Protein AF-A0A366LX59-F1 (afdb_monomer_lite)

Organism: NCBI:txid2248750

Foldseek 3Di:
DDDDDDDDDDDDDDDDDDDDDDDDDDPPPDPDDPDDPPPDPPCPADWDKDWDDKAFDDPVQVVVLVVVCVVPPFDKDWDWDPQDPVGGIMTTIIGTDHD

Sequence (99 aa):
MINLMNAKRGLALAGTVLALAAGPALLASTPAAAAAPVAAPSSIAAGHWSYDGYYYGDAAGYDACHRDGRLSSHPYECRYYPKGWDGKPKYELWIWVNY

Radius of gyration: 25.62 Å; chains: 1; bounding box: 58×57×54 Å

pLDDT: mean 71.22, std 22.47, range [32.66, 97.56]

Structure (mmCIF, N/CA/C/O backbone):
data_AF-A0A366LX59-F1
#
_entry.id   AF-A0A366LX59-F1
#
loop_
_atom_site.group_PDB
_atom_site.id
_atom_site.type_symbol
_atom_site.label_atom_id
_atom_site.label_alt_id
_atom_site.label_comp_id
_atom_site.label_asym_id
_atom_site.label_entity_id
_atom_site.label_seq_id
_atom_site.pdbx_PDB_ins_code
_atom_site.Cartn_x
_atom_site.Cartn_y
_atom_site.Cartn_z
_atom_site.occupancy
_atom_site.B_iso_or_equiv
_atom_site.auth_seq_id
_atom_site.auth_comp_id
_atom_site.auth_asym_id
_atom_site.auth_atom_id
_atom_site.pdbx_PDB_model_num
ATOM 1 N N . MET A 1 1 ? 12.832 1.159 38.710 1.00 32.66 1 MET A N 1
ATOM 2 C CA . MET A 1 1 ? 13.960 0.715 37.867 1.00 32.66 1 MET A CA 1
ATOM 3 C C . MET A 1 1 ? 13.450 -0.336 36.890 1.00 32.66 1 MET A C 1
ATOM 5 O O . MET A 1 1 ? 12.876 -1.315 37.334 1.00 32.66 1 MET A O 1
ATOM 9 N N . ILE A 1 2 ? 13.587 -0.017 35.599 1.00 42.62 2 ILE A N 1
ATOM 10 C CA . ILE A 1 2 ? 13.699 -0.843 34.379 1.00 42.62 2 ILE A CA 1
ATOM 11 C C . ILE A 1 2 ? 12.845 -2.124 34.276 1.00 42.62 2 ILE A C 1
ATOM 13 O O . ILE A 1 2 ? 13.103 -3.147 34.898 1.00 42.62 2 ILE A O 1
ATOM 17 N N . ASN A 1 3 ? 11.875 -2.030 33.364 1.00 37.59 3 ASN A N 1
ATOM 18 C CA . ASN A 1 3 ? 11.011 -3.075 32.826 1.00 37.59 3 ASN A CA 1
ATOM 19 C C . ASN A 1 3 ? 11.815 -3.898 31.794 1.00 37.59 3 ASN A C 1
ATOM 21 O O . ASN A 1 3 ? 12.243 -3.336 30.783 1.00 37.59 3 ASN A O 1
ATOM 25 N N . LEU A 1 4 ? 12.074 -5.187 32.047 1.00 43.34 4 LEU A N 1
ATOM 26 C CA . LEU A 1 4 ? 12.845 -6.036 31.128 1.00 43.34 4 LEU A CA 1
ATOM 27 C C . LEU A 1 4 ? 11.917 -6.734 30.127 1.00 43.34 4 LEU A C 1
ATOM 29 O O . LEU A 1 4 ? 11.136 -7.624 30.457 1.00 43.34 4 LEU A O 1
ATOM 33 N N . MET A 1 5 ? 12.027 -6.279 28.884 1.00 40.28 5 MET A N 1
ATOM 34 C CA . MET A 1 5 ? 11.334 -6.769 27.705 1.00 40.28 5 MET A CA 1
ATOM 35 C C . MET A 1 5 ? 11.719 -8.216 27.350 1.00 40.28 5 MET A C 1
ATOM 37 O O . MET A 1 5 ? 12.889 -8.548 27.197 1.00 40.28 5 MET A O 1
ATOM 41 N N . ASN A 1 6 ? 10.685 -9.019 27.096 1.00 41.78 6 ASN A N 1
ATOM 42 C CA . ASN A 1 6 ? 10.554 -9.881 25.918 1.00 41.78 6 ASN A CA 1
ATOM 43 C C . ASN A 1 6 ? 11.672 -10.919 25.664 1.00 41.78 6 ASN A C 1
ATOM 45 O O . ASN A 1 6 ? 12.438 -10.827 24.703 1.00 41.78 6 ASN A O 1
ATOM 49 N N . ALA A 1 7 ? 11.695 -11.979 26.477 1.00 41.75 7 ALA A N 1
ATOM 50 C CA . ALA A 1 7 ? 12.404 -13.212 26.149 1.00 41.75 7 ALA A CA 1
ATOM 51 C C . ALA A 1 7 ? 11.683 -13.938 24.994 1.00 41.75 7 ALA A C 1
ATOM 53 O O . ALA A 1 7 ? 10.728 -14.691 25.203 1.00 41.75 7 ALA A O 1
ATOM 54 N N . LYS A 1 8 ? 12.135 -13.696 23.755 1.00 45.00 8 LYS A N 1
ATOM 55 C CA . LYS A 1 8 ? 11.763 -14.502 22.585 1.00 45.00 8 LYS A CA 1
ATOM 56 C C . LYS A 1 8 ? 12.154 -15.955 22.847 1.00 45.00 8 LYS A C 1
ATOM 58 O O . LYS A 1 8 ? 13.328 -16.293 22.977 1.00 45.00 8 LYS A O 1
ATOM 63 N N . ARG A 1 9 ? 11.122 -16.789 22.942 1.00 46.28 9 ARG A N 1
ATOM 64 C CA . ARG A 1 9 ? 11.182 -18.235 23.126 1.00 46.28 9 ARG A CA 1
ATOM 65 C C . ARG A 1 9 ? 11.996 -18.867 22.002 1.00 46.28 9 ARG A C 1
ATOM 67 O O . ARG A 1 9 ? 11.613 -18.791 20.837 1.00 46.28 9 ARG A O 1
ATOM 74 N N . GLY A 1 10 ? 13.103 -19.493 22.382 1.00 41.25 10 GLY A N 1
ATOM 75 C CA . GLY A 1 10 ? 13.771 -20.478 21.553 1.00 41.25 10 GLY A CA 1
ATOM 76 C C . GLY A 1 10 ? 12.867 -21.690 21.351 1.00 41.25 10 GLY A C 1
ATOM 77 O O . GLY A 1 10 ? 12.160 -22.112 22.266 1.00 41.25 10 GLY A O 1
ATOM 78 N N . LEU A 1 11 ? 12.925 -22.258 20.154 1.00 44.53 11 LEU A N 1
ATOM 79 C CA . LEU A 1 11 ? 12.571 -23.649 19.943 1.00 44.53 11 LEU A CA 1
ATOM 80 C C . LEU A 1 11 ? 13.650 -24.258 19.050 1.00 44.53 11 LEU A C 1
ATOM 82 O O . LEU A 1 11 ? 13.623 -24.158 17.827 1.00 44.53 11 LEU A O 1
ATOM 86 N N . ALA A 1 12 ? 14.655 -24.811 19.722 1.00 43.50 12 ALA A N 1
ATOM 87 C CA . ALA A 1 12 ? 15.611 -25.727 19.140 1.00 43.50 12 ALA A CA 1
ATOM 88 C C . ALA A 1 12 ? 14.887 -27.052 18.862 1.00 43.50 12 ALA A C 1
ATOM 90 O O . ALA A 1 12 ? 14.322 -27.652 19.775 1.00 43.50 12 ALA A O 1
ATOM 91 N N . LEU A 1 13 ? 14.911 -27.499 17.611 1.00 48.78 13 LEU A N 1
ATOM 92 C CA . LEU A 1 13 ? 14.646 -28.886 17.235 1.00 48.78 13 LEU A CA 1
ATOM 93 C C . LEU A 1 13 ? 16.027 -29.549 17.155 1.00 48.78 13 LEU A C 1
ATOM 95 O O . LEU A 1 13 ? 16.861 -29.144 16.352 1.00 48.78 13 LEU A O 1
ATOM 99 N N . ALA A 1 14 ? 16.407 -30.302 18.193 1.00 40.56 14 ALA A N 1
ATOM 100 C CA . ALA A 1 14 ? 16.349 -31.769 18.202 1.00 40.56 14 ALA A CA 1
ATOM 101 C C . ALA A 1 14 ? 17.101 -32.329 16.980 1.00 40.56 14 ALA A C 1
ATOM 103 O O . ALA A 1 14 ? 16.622 -32.243 15.861 1.00 40.56 14 ALA A O 1
ATOM 104 N N . GLY A 1 15 ? 18.336 -32.805 17.100 1.00 45.75 15 GLY A N 1
ATOM 105 C CA . GLY A 1 15 ? 18.778 -33.812 18.056 1.00 45.75 15 GLY A CA 1
ATOM 106 C C . GLY A 1 15 ? 18.868 -35.140 17.315 1.00 45.75 15 GLY A C 1
ATOM 107 O O . GLY A 1 15 ? 17.842 -35.627 16.864 1.00 45.75 15 GLY A O 1
ATOM 108 N N . THR A 1 16 ? 20.084 -35.668 17.151 1.00 45.25 16 THR A N 1
ATOM 109 C CA . THR A 1 16 ? 20.487 -37.088 16.977 1.00 45.25 16 THR A CA 1
ATOM 110 C C . THR A 1 16 ? 21.902 -37.117 16.361 1.00 45.25 16 THR A C 1
ATOM 112 O O . THR A 1 16 ? 22.202 -36.270 15.533 1.00 45.25 16 THR A O 1
ATOM 115 N N . VAL A 1 17 ? 22.859 -38.001 16.673 1.00 48.06 17 VAL A N 1
ATOM 116 C CA . VAL A 1 17 ? 23.043 -39.066 17.678 1.00 48.06 17 VAL A CA 1
ATOM 117 C C . VAL A 1 17 ? 24.557 -39.395 17.739 1.00 48.06 17 VAL A C 1
ATOM 119 O O . VAL A 1 17 ? 25.259 -39.269 16.743 1.00 48.06 17 VAL A O 1
ATOM 122 N N . LEU A 1 18 ? 24.996 -39.793 18.940 1.00 43.38 18 LEU A N 1
ATOM 123 C CA . LEU A 1 18 ? 26.214 -40.486 19.415 1.00 43.38 18 LEU A CA 1
ATOM 124 C C . LEU A 1 18 ? 27.377 -40.842 18.459 1.00 43.38 18 LEU A C 1
ATOM 126 O O . LEU A 1 18 ? 27.200 -41.586 17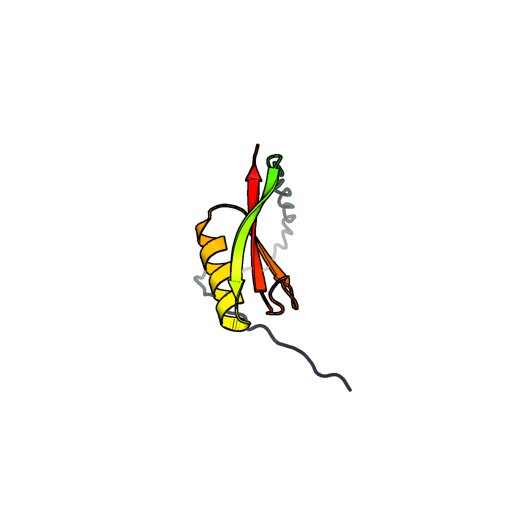.500 1.00 43.38 18 LEU A O 1
ATOM 130 N N . ALA A 1 19 ? 28.600 -40.628 18.968 1.00 47.56 19 ALA A N 1
ATOM 131 C CA . ALA A 1 19 ? 29.575 -41.715 19.140 1.00 47.56 19 ALA A CA 1
ATOM 132 C C . ALA A 1 19 ? 30.461 -41.468 20.382 1.00 47.56 19 ALA A C 1
ATOM 134 O O . ALA A 1 19 ? 31.057 -40.406 20.542 1.00 47.56 19 ALA A O 1
ATOM 135 N N . LEU A 1 20 ? 30.497 -42.460 21.273 1.00 44.88 20 LEU A N 1
ATOM 136 C CA . LEU A 1 20 ? 31.241 -42.515 22.533 1.00 44.88 20 LEU A CA 1
ATOM 137 C C . LEU A 1 20 ? 32.554 -43.283 22.285 1.00 44.88 20 LEU A C 1
ATOM 139 O O . LEU A 1 20 ? 32.473 -44.448 21.905 1.00 44.88 20 LEU A O 1
ATOM 143 N N . ALA A 1 21 ? 33.732 -42.700 22.525 1.00 41.19 21 ALA A N 1
ATOM 144 C CA . ALA A 1 21 ? 34.962 -43.462 22.789 1.00 41.19 21 ALA A CA 1
ATOM 145 C C . ALA A 1 21 ? 36.069 -42.565 23.367 1.00 41.19 21 ALA A C 1
ATOM 147 O O . ALA A 1 21 ? 36.265 -41.431 22.949 1.00 41.19 21 ALA A O 1
ATOM 148 N N . ALA A 1 22 ? 36.758 -43.108 24.363 1.00 40.88 22 ALA A N 1
ATOM 149 C CA . ALA A 1 22 ? 37.745 -42.490 25.234 1.00 40.88 22 ALA A CA 1
ATOM 150 C C . ALA A 1 22 ? 39.029 -41.988 24.542 1.00 40.88 22 ALA A C 1
ATOM 152 O O . ALA A 1 22 ? 3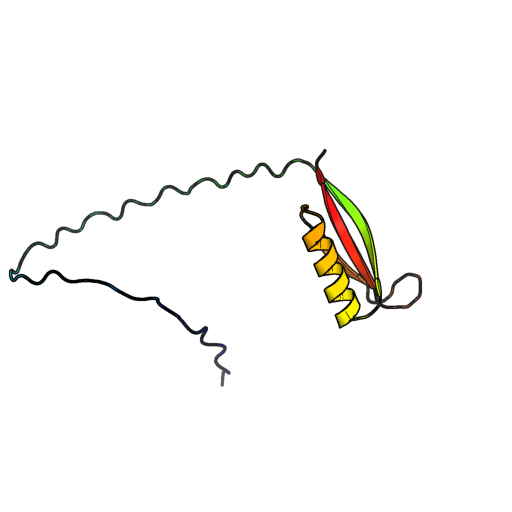9.534 -42.625 23.623 1.00 40.88 22 ALA A O 1
ATOM 153 N N . GLY A 1 23 ? 39.625 -40.924 25.095 1.00 43.75 23 GLY A N 1
ATOM 154 C CA . GLY A 1 23 ? 41.031 -40.565 24.871 1.00 43.75 23 GLY A CA 1
ATOM 155 C C . GLY A 1 23 ? 41.313 -39.062 25.004 1.00 43.75 23 GLY A C 1
ATOM 156 O O . GLY A 1 23 ? 40.671 -38.276 24.309 1.00 43.75 23 GLY A O 1
ATOM 157 N N . PRO A 1 24 ? 42.239 -38.625 25.881 1.00 51.44 24 PRO A N 1
ATOM 158 C CA . PRO A 1 24 ? 42.648 -37.230 25.967 1.00 51.44 24 PRO A CA 1
ATOM 159 C C . PRO A 1 24 ? 43.638 -36.901 24.841 1.00 51.44 24 PRO A C 1
ATOM 161 O O . PRO A 1 24 ? 44.428 -37.748 24.439 1.00 51.44 24 PRO A O 1
ATOM 164 N N . ALA A 1 25 ? 43.638 -35.634 24.430 1.00 42.62 25 ALA A N 1
ATOM 165 C CA . ALA A 1 25 ? 44.526 -35.019 23.441 1.00 42.62 25 ALA A CA 1
ATOM 166 C C . ALA A 1 25 ? 44.127 -35.217 21.970 1.00 42.62 25 ALA A C 1
ATOM 168 O O . ALA A 1 25 ? 44.463 -36.197 21.318 1.00 42.62 25 ALA A O 1
ATOM 169 N N . LEU A 1 26 ? 43.503 -34.182 21.412 1.00 44.47 26 LEU A N 1
ATOM 170 C CA . LEU A 1 26 ? 44.196 -33.257 20.512 1.00 44.47 26 LEU A CA 1
ATOM 171 C C . LEU A 1 26 ? 43.266 -32.066 20.270 1.00 44.47 26 LEU A C 1
ATOM 173 O O . LEU A 1 26 ? 42.290 -32.145 19.530 1.00 44.47 26 LEU A O 1
ATOM 177 N N . LEU A 1 27 ? 43.576 -30.953 20.940 1.00 44.53 27 LEU A N 1
ATOM 178 C CA . LEU A 1 27 ? 43.080 -29.625 20.593 1.00 44.53 27 LEU A CA 1
ATOM 179 C C . LEU A 1 27 ? 43.634 -29.276 19.199 1.00 44.53 27 LEU A C 1
ATOM 181 O O . LEU A 1 27 ? 44.650 -28.602 19.065 1.00 44.53 27 LEU A O 1
ATOM 185 N N . ALA A 1 28 ? 42.999 -29.784 18.148 1.00 45.97 28 ALA A N 1
ATOM 186 C CA . ALA A 1 28 ? 43.187 -29.283 16.799 1.00 45.97 28 ALA A CA 1
ATOM 187 C C . ALA A 1 28 ? 42.159 -28.169 16.600 1.00 45.97 28 ALA A C 1
ATOM 189 O O . ALA A 1 28 ? 41.012 -28.408 16.230 1.00 45.97 28 ALA A O 1
ATOM 190 N N . SER A 1 29 ? 42.554 -26.939 16.916 1.00 48.66 29 SER A N 1
ATOM 191 C CA . SER A 1 29 ? 41.817 -25.739 16.536 1.00 48.66 29 SER A CA 1
ATOM 192 C C . SER A 1 29 ? 41.795 -25.643 15.009 1.00 48.66 29 SER A C 1
ATOM 194 O O . SER A 1 29 ? 42.705 -25.087 14.397 1.00 48.66 29 SER A O 1
ATOM 196 N N . THR A 1 30 ? 40.775 -26.224 14.383 1.00 51.06 30 THR A N 1
ATOM 197 C CA . THR A 1 30 ? 40.451 -25.970 12.979 1.00 51.06 30 THR A CA 1
ATOM 198 C C . THR A 1 30 ? 40.105 -24.489 12.832 1.00 51.06 30 THR A C 1
ATOM 200 O O . THR A 1 30 ? 39.212 -24.022 13.548 1.00 51.06 30 THR A O 1
ATOM 203 N N . PRO A 1 31 ? 40.766 -23.723 11.947 1.00 49.75 31 PRO A N 1
ATOM 204 C CA . PRO A 1 31 ? 40.335 -22.362 11.679 1.00 49.75 31 PRO A CA 1
ATOM 205 C C . PRO A 1 31 ? 38.914 -22.416 11.114 1.00 49.75 31 PRO A C 1
ATOM 207 O O . PRO A 1 31 ? 38.641 -23.153 10.166 1.00 49.75 31 PRO A O 1
ATOM 210 N N . ALA A 1 32 ? 38.000 -21.658 11.718 1.00 52.12 32 ALA A N 1
ATOM 211 C CA . ALA A 1 32 ? 36.682 -21.439 11.150 1.00 52.12 32 ALA A CA 1
ATOM 212 C C . ALA A 1 32 ? 36.881 -20.786 9.779 1.00 52.12 32 ALA A C 1
ATOM 214 O O . ALA A 1 32 ? 37.320 -19.639 9.690 1.00 52.12 32 ALA A O 1
ATOM 215 N N . ALA A 1 33 ? 36.616 -21.535 8.709 1.00 53.41 33 ALA A N 1
ATOM 216 C CA . ALA A 1 33 ? 36.555 -20.973 7.374 1.00 53.41 33 ALA A CA 1
ATOM 217 C C . ALA A 1 33 ? 35.487 -19.877 7.404 1.00 53.41 33 ALA A C 1
ATOM 219 O O . ALA A 1 33 ? 34.306 -20.158 7.614 1.00 53.41 33 ALA A O 1
ATOM 220 N N . ALA A 1 34 ? 35.912 -18.621 7.265 1.00 56.91 34 ALA A N 1
ATOM 221 C CA . ALA A 1 34 ? 34.995 -17.513 7.094 1.00 56.91 34 ALA A CA 1
ATOM 222 C C . ALA A 1 34 ? 34.150 -17.824 5.856 1.00 56.91 34 ALA A C 1
ATOM 224 O O . ALA A 1 34 ? 34.678 -17.899 4.745 1.00 56.91 34 ALA A O 1
ATOM 225 N N . ALA A 1 35 ? 32.854 -18.072 6.054 1.00 56.31 35 ALA A N 1
ATOM 226 C CA . ALA A 1 35 ? 31.920 -18.179 4.950 1.00 56.31 35 ALA A CA 1
ATOM 227 C C . ALA A 1 35 ? 32.029 -16.876 4.153 1.00 56.31 35 ALA A C 1
ATOM 229 O O . ALA A 1 35 ? 31.801 -15.793 4.697 1.00 56.31 35 ALA A O 1
ATOM 230 N N . ALA A 1 36 ? 32.455 -16.980 2.892 1.00 55.38 36 ALA A N 1
ATOM 231 C CA . ALA A 1 36 ? 32.499 -15.838 1.998 1.00 55.38 36 ALA A CA 1
ATOM 232 C C . ALA A 1 36 ? 31.107 -15.187 2.001 1.00 55.38 36 ALA A C 1
ATOM 234 O O . ALA A 1 36 ? 30.113 -15.917 1.908 1.00 55.38 36 ALA A O 1
ATOM 235 N N . PRO A 1 37 ? 31.000 -13.853 2.140 1.00 52.81 37 PRO A N 1
ATOM 236 C CA . PRO A 1 37 ? 29.714 -13.199 2.014 1.00 52.81 37 PRO A CA 1
ATOM 237 C C . PRO A 1 37 ? 29.183 -13.535 0.624 1.00 52.81 37 PRO A C 1
ATOM 239 O O . PRO A 1 37 ? 29.761 -13.139 -0.388 1.00 52.81 37 PRO A O 1
ATOM 242 N N . VAL A 1 38 ? 28.107 -14.320 0.576 1.00 56.81 38 VAL A N 1
ATOM 243 C CA . VAL A 1 38 ? 27.344 -14.506 -0.651 1.00 56.81 38 VAL A CA 1
ATOM 244 C C . VAL A 1 38 ? 26.831 -13.116 -0.988 1.00 56.81 38 VAL A C 1
ATOM 246 O O . VAL A 1 38 ? 25.973 -12.585 -0.282 1.00 56.81 38 VAL A O 1
ATOM 249 N N . ALA A 1 39 ? 27.434 -12.487 -1.997 1.00 54.56 39 ALA A N 1
ATOM 250 C CA . ALA A 1 39 ? 26.961 -11.219 -2.511 1.00 54.56 39 ALA A CA 1
ATOM 251 C C . ALA A 1 39 ? 25.502 -11.433 -2.916 1.00 54.56 39 ALA A C 1
ATOM 253 O O . ALA A 1 39 ? 25.211 -12.186 -3.846 1.00 54.56 39 ALA A O 1
ATOM 254 N N . ALA A 1 40 ? 24.581 -10.831 -2.163 1.00 54.62 40 ALA A N 1
ATOM 255 C CA . ALA A 1 40 ? 23.191 -10.792 -2.565 1.00 54.62 40 ALA A CA 1
ATOM 256 C C . ALA A 1 40 ? 23.155 -10.133 -3.951 1.00 54.62 40 ALA A C 1
ATOM 258 O O . ALA A 1 40 ? 23.762 -9.069 -4.112 1.00 54.62 40 ALA A O 1
ATOM 259 N N . PRO A 1 41 ? 22.509 -10.736 -4.961 1.00 50.12 41 PRO A N 1
ATOM 260 C CA . PRO A 1 41 ? 22.369 -10.088 -6.252 1.00 50.12 41 PRO A CA 1
ATOM 261 C C . PRO A 1 41 ? 21.528 -8.825 -6.062 1.00 50.12 41 PRO A C 1
ATOM 263 O O . PRO A 1 41 ? 20.306 -8.875 -5.965 1.00 50.12 41 PRO A O 1
ATOM 266 N N . SER A 1 42 ? 22.185 -7.672 -5.973 1.00 54.66 42 SER A N 1
ATOM 267 C CA . SER A 1 42 ? 21.529 -6.372 -5.925 1.00 54.66 42 SER A CA 1
ATOM 268 C C . SER A 1 42 ? 21.320 -5.867 -7.350 1.00 54.66 42 SER A C 1
ATOM 270 O O . SER A 1 42 ? 21.894 -4.859 -7.753 1.00 54.66 42 SER A O 1
ATOM 272 N N . SER A 1 43 ? 20.508 -6.575 -8.133 1.00 56.78 43 SER A N 1
ATOM 273 C CA . SER A 1 43 ? 19.844 -5.969 -9.285 1.00 56.78 43 SER A CA 1
ATOM 274 C C . SER A 1 43 ? 18.414 -5.660 -8.863 1.00 56.78 43 SER A C 1
ATOM 276 O O . SER A 1 43 ? 17.486 -6.410 -9.163 1.00 56.78 43 SER A O 1
ATOM 278 N N . ILE A 1 44 ? 18.232 -4.569 -8.116 1.00 59.44 44 ILE A N 1
ATOM 279 C CA . ILE A 1 44 ? 16.918 -3.930 -8.085 1.00 59.44 44 ILE A CA 1
ATOM 280 C C . ILE A 1 44 ? 16.733 -3.428 -9.513 1.00 59.44 44 ILE A C 1
ATOM 282 O O . ILE A 1 44 ? 17.428 -2.503 -9.934 1.00 59.44 44 ILE A O 1
ATOM 286 N N . ALA A 1 45 ? 15.898 -4.118 -10.290 1.00 67.06 45 ALA A N 1
ATOM 287 C CA . ALA A 1 45 ? 15.511 -3.638 -11.603 1.00 67.06 45 ALA A CA 1
ATOM 288 C C . ALA A 1 45 ? 15.017 -2.198 -11.439 1.00 67.06 45 ALA A C 1
ATOM 290 O O . ALA A 1 45 ? 14.281 -1.888 -10.496 1.00 67.06 45 ALA A O 1
ATOM 291 N N . ALA A 1 46 ? 15.496 -1.305 -12.305 1.00 80.88 46 ALA A N 1
ATOM 292 C CA . ALA A 1 46 ? 15.019 0.062 -12.308 1.00 80.88 46 ALA A CA 1
ATOM 293 C C . ALA A 1 46 ? 13.484 0.015 -12.420 1.00 80.88 46 ALA A C 1
ATOM 295 O O . ALA A 1 46 ? 12.938 -0.716 -13.246 1.00 80.88 46 ALA A O 1
ATOM 296 N N . GLY A 1 47 ? 12.799 0.744 -11.543 1.00 88.38 47 GLY A N 1
ATOM 297 C CA . GLY A 1 47 ? 11.343 0.773 -11.491 1.00 88.38 47 GLY A CA 1
ATOM 298 C C . GLY A 1 47 ? 10.818 2.026 -10.805 1.00 88.38 47 GLY A C 1
ATOM 299 O O . GLY A 1 47 ? 11.596 2.907 -10.419 1.00 88.38 47 GLY A O 1
ATOM 300 N N . HIS A 1 48 ? 9.498 2.119 -10.697 1.00 91.69 48 HIS A N 1
ATOM 301 C CA . HIS A 1 48 ? 8.793 3.203 -10.024 1.00 91.69 48 HIS A CA 1
ATOM 302 C C . HIS A 1 48 ? 7.612 2.672 -9.214 1.00 91.69 48 HIS A C 1
ATOM 304 O O . HIS A 1 48 ? 7.048 1.619 -9.505 1.00 91.69 48 HIS A O 1
ATOM 310 N N . TRP A 1 49 ? 7.216 3.440 -8.202 1.00 94.12 49 TRP A N 1
ATOM 311 C CA . TRP A 1 49 ? 5.981 3.200 -7.470 1.00 94.12 49 TRP A CA 1
ATOM 312 C C . TRP A 1 49 ? 4.783 3.647 -8.310 1.00 94.12 49 TRP A C 1
ATOM 314 O O . TRP A 1 49 ? 4.664 4.827 -8.639 1.00 94.12 49 TRP A O 1
ATOM 324 N N . SER A 1 50 ? 3.891 2.711 -8.618 1.00 95.12 50 SER A N 1
ATOM 325 C CA . SER A 1 50 ? 2.597 2.967 -9.244 1.00 95.12 50 SER A CA 1
ATOM 326 C C . SER A 1 50 ? 1.488 2.852 -8.209 1.00 95.12 50 SER A C 1
ATOM 328 O O . SER A 1 50 ? 1.514 1.968 -7.354 1.00 95.12 50 SER A O 1
ATOM 330 N N . TYR A 1 51 ? 0.509 3.744 -8.289 1.00 95.12 51 TYR A N 1
ATOM 331 C CA . TYR A 1 51 ? -0.697 3.668 -7.477 1.00 95.12 51 TYR A CA 1
ATOM 332 C C . TYR A 1 51 ? -1.627 2.583 -8.028 1.00 95.12 51 TYR A C 1
ATOM 334 O O . TYR A 1 51 ? -1.918 2.586 -9.223 1.00 95.12 51 TYR A O 1
ATOM 342 N N . ASP A 1 52 ? -2.095 1.685 -7.162 1.00 95.75 52 ASP A N 1
ATOM 343 C CA . ASP A 1 52 ? -2.916 0.529 -7.550 1.00 95.75 52 ASP A CA 1
ATOM 344 C C . ASP A 1 52 ? -4.337 0.580 -6.961 1.00 95.75 52 ASP A C 1
ATOM 346 O O . ASP A 1 52 ? -5.281 0.050 -7.541 1.00 95.75 52 ASP A O 1
ATOM 350 N N . GLY A 1 53 ? -4.540 1.281 -5.838 1.00 94.88 53 GLY A N 1
ATOM 351 C CA . GLY A 1 53 ? -5.876 1.427 -5.258 1.00 94.88 53 GLY A CA 1
ATOM 352 C C . GLY A 1 53 ? -5.916 2.040 -3.862 1.00 94.88 53 GLY A C 1
ATOM 353 O O . GLY A 1 53 ? -4.900 2.469 -3.310 1.00 94.88 53 GLY A O 1
ATOM 354 N N . TYR A 1 54 ? -7.115 2.095 -3.274 1.00 94.38 54 TYR A N 1
ATOM 355 C CA . TYR A 1 54 ? -7.327 2.584 -1.911 1.00 94.38 54 TYR A CA 1
ATOM 356 C C . TYR A 1 54 ? -8.404 1.810 -1.150 1.00 94.38 54 TYR A C 1
ATOM 358 O O . TYR A 1 54 ? -9.345 1.274 -1.730 1.00 94.38 54 TYR A O 1
ATOM 366 N N . TYR A 1 55 ? -8.276 1.818 0.176 1.00 94.50 55 TYR A N 1
ATOM 367 C CA . TYR A 1 55 ? -9.132 1.098 1.113 1.00 94.50 55 TYR A CA 1
ATOM 368 C C . TYR A 1 55 ? -9.488 2.008 2.289 1.00 94.50 55 TYR A C 1
ATOM 370 O O . TYR A 1 55 ? -8.615 2.664 2.859 1.00 94.50 55 TYR A O 1
ATOM 378 N N . TYR A 1 56 ? -10.766 2.053 2.665 1.00 90.94 56 TYR A N 1
ATOM 379 C CA . TYR A 1 56 ? -11.223 2.795 3.843 1.00 90.94 56 TYR A CA 1
ATOM 380 C C . TYR A 1 56 ? -11.306 1.906 5.084 1.00 90.94 56 TYR A C 1
ATOM 382 O O . TYR A 1 56 ? -11.496 0.693 4.993 1.00 90.94 56 TYR A O 1
ATOM 390 N N . GLY A 1 57 ? -11.273 2.559 6.245 1.00 83.19 57 GLY A N 1
ATOM 391 C CA . GLY A 1 57 ? -11.378 1.916 7.551 1.00 83.19 57 GLY A CA 1
ATOM 392 C C . GLY A 1 57 ? -10.007 1.599 8.135 1.00 83.19 57 GLY A C 1
ATOM 393 O O . GLY A 1 57 ? -9.061 1.354 7.394 1.00 83.19 57 GLY A O 1
ATOM 394 N N . ASP A 1 58 ? -9.911 1.619 9.464 1.00 81.69 58 ASP A N 1
ATOM 395 C CA . ASP A 1 58 ? -8.636 1.474 10.171 1.00 81.69 58 ASP A CA 1
ATOM 396 C C . ASP A 1 58 ? -8.081 0.047 10.010 1.00 81.69 58 ASP A C 1
ATOM 398 O O . ASP A 1 58 ? -7.366 -0.249 9.056 1.00 81.69 58 ASP A O 1
ATOM 402 N N . ALA A 1 59 ? -8.466 -0.885 10.886 1.00 88.00 59 ALA A N 1
ATOM 403 C CA . ALA A 1 59 ? -7.957 -2.258 10.834 1.00 88.00 59 ALA A CA 1
ATOM 404 C C . ALA A 1 59 ? -8.375 -2.999 9.548 1.00 88.00 59 ALA A C 1
ATOM 406 O O . ALA A 1 59 ? -7.550 -3.628 8.895 1.00 88.00 59 ALA A O 1
ATOM 407 N N . ALA A 1 60 ? -9.642 -2.873 9.137 1.00 90.31 60 ALA A N 1
ATOM 408 C CA . ALA A 1 60 ? -10.148 -3.565 7.950 1.00 90.31 60 ALA A CA 1
ATOM 409 C C . ALA A 1 60 ? -9.524 -3.045 6.641 1.00 90.31 60 ALA A C 1
ATOM 411 O O . ALA A 1 60 ? -9.243 -3.838 5.742 1.00 90.31 60 ALA A O 1
ATOM 412 N N . GLY A 1 61 ? -9.290 -1.731 6.531 1.00 93.19 61 GLY A N 1
ATOM 413 C CA . GLY A 1 61 ? -8.641 -1.138 5.360 1.00 93.19 61 GLY A CA 1
ATOM 414 C C . GLY A 1 61 ? -7.151 -1.468 5.305 1.00 93.19 61 GLY A C 1
ATOM 415 O O . GLY A 1 61 ? -6.638 -1.780 4.230 1.00 93.19 61 G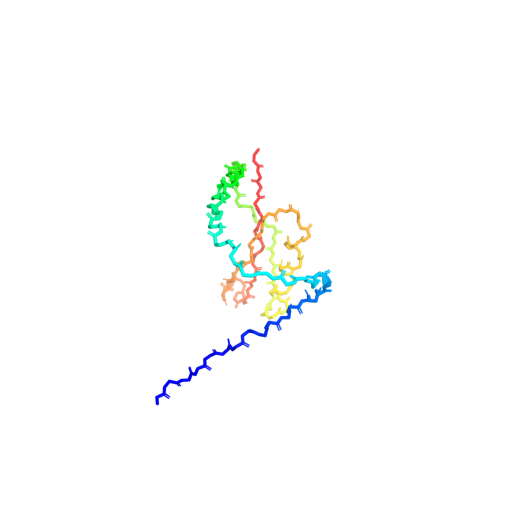LY A O 1
ATOM 416 N N . TYR A 1 62 ? -6.482 -1.491 6.462 1.00 94.00 62 TYR A N 1
ATOM 417 C CA . TYR A 1 62 ? -5.107 -1.972 6.594 1.00 94.00 62 TYR A CA 1
ATOM 418 C C . TYR A 1 62 ? -4.964 -3.422 6.105 1.00 94.00 62 TYR A C 1
ATOM 420 O O . TYR A 1 62 ? -4.143 -3.706 5.229 1.00 94.00 62 TYR A O 1
ATOM 428 N N . ASP A 1 63 ? -5.798 -4.331 6.618 1.00 97.19 63 ASP A N 1
ATOM 429 C CA . ASP A 1 63 ? -5.741 -5.753 6.272 1.00 97.19 63 ASP A CA 1
ATOM 430 C C . ASP A 1 63 ? -6.046 -5.999 4.789 1.00 97.19 63 ASP A C 1
ATOM 432 O O . ASP A 1 63 ? -5.370 -6.809 4.148 1.00 97.19 63 ASP A O 1
ATOM 436 N N . ALA A 1 64 ? -7.028 -5.283 4.229 1.00 96.50 64 ALA A N 1
ATOM 437 C CA . ALA A 1 64 ? -7.377 -5.368 2.813 1.00 96.50 64 ALA A CA 1
ATOM 438 C C . ALA A 1 64 ? -6.233 -4.882 1.912 1.00 96.50 64 ALA A C 1
ATOM 440 O O . ALA A 1 64 ? -5.844 -5.605 0.995 1.00 96.50 64 ALA A O 1
ATOM 441 N N . CYS A 1 65 ? -5.636 -3.726 2.223 1.00 97.56 65 CYS A N 1
ATOM 442 C CA . CYS A 1 65 ? -4.497 -3.201 1.472 1.00 97.56 65 CYS A CA 1
ATOM 443 C C . CYS A 1 65 ? -3.332 -4.197 1.457 1.00 97.56 65 CYS A C 1
ATOM 445 O O . CYS A 1 65 ? -2.786 -4.525 0.404 1.00 97.56 65 CYS A O 1
ATOM 447 N N . HIS A 1 66 ? -2.981 -4.744 2.624 1.00 96.88 66 HIS A N 1
ATOM 448 C CA . HIS A 1 66 ? -1.887 -5.704 2.721 1.00 96.88 66 HIS A CA 1
ATOM 449 C C . HIS A 1 66 ? -2.209 -7.050 2.067 1.00 96.88 66 HIS A C 1
ATOM 451 O O . HIS A 1 66 ? -1.304 -7.713 1.559 1.00 96.88 66 HIS A O 1
ATOM 457 N N . ARG A 1 67 ? -3.470 -7.493 2.085 1.00 97.12 67 ARG A N 1
ATOM 458 C CA . ARG A 1 67 ? -3.891 -8.707 1.378 1.00 97.12 67 ARG A CA 1
ATOM 459 C C . ARG A 1 67 ? -3.702 -8.546 -0.124 1.00 97.12 67 ARG A C 1
ATOM 461 O O . ARG A 1 67 ? -3.061 -9.402 -0.723 1.00 97.12 67 ARG A O 1
ATOM 468 N N . ASP A 1 68 ? -4.220 -7.470 -0.696 1.00 97.12 68 ASP A N 1
ATOM 469 C CA . ASP A 1 68 ? -4.196 -7.256 -2.140 1.00 97.12 68 ASP A CA 1
ATOM 470 C C . ASP A 1 68 ? -2.758 -6.965 -2.617 1.00 97.12 68 ASP A C 1
ATOM 472 O O . ASP A 1 68 ? -2.298 -7.556 -3.593 1.00 97.12 68 ASP A O 1
ATOM 476 N N . GLY A 1 69 ? -1.972 -6.213 -1.836 1.00 96.19 69 GLY A N 1
ATOM 477 C CA . GLY A 1 69 ? -0.544 -6.015 -2.092 1.00 96.19 69 GLY A CA 1
ATOM 478 C C . GLY A 1 69 ? 0.264 -7.317 -2.128 1.00 96.19 69 GLY A C 1
ATOM 479 O O . GLY A 1 69 ? 1.079 -7.509 -3.031 1.00 96.19 69 GLY A O 1
ATOM 480 N N . ARG A 1 70 ? -0.009 -8.273 -1.226 1.00 95.69 70 ARG A N 1
ATOM 481 C CA . ARG A 1 70 ? 0.615 -9.614 -1.268 1.00 95.69 70 ARG A CA 1
ATOM 482 C C . ARG A 1 70 ? 0.241 -10.418 -2.515 1.00 95.69 70 ARG A C 1
ATOM 484 O O . ARG A 1 70 ? 1.027 -11.268 -2.921 1.00 95.69 70 ARG A O 1
ATOM 491 N N . LEU A 1 71 ? -0.935 -10.182 -3.098 1.00 95.69 71 LEU A N 1
ATOM 492 C CA . LEU A 1 71 ? -1.391 -10.869 -4.311 1.00 95.69 71 LEU A CA 1
ATOM 493 C C . LEU A 1 71 ? -0.771 -10.285 -5.589 1.00 95.69 71 LEU A C 1
ATOM 495 O O . LEU A 1 71 ? -0.737 -10.972 -6.607 1.00 95.69 71 LEU A O 1
ATOM 499 N N . SER A 1 72 ? -0.234 -9.062 -5.535 1.00 89.56 72 SER A N 1
ATOM 500 C CA . SER A 1 72 ? 0.319 -8.372 -6.708 1.00 89.56 72 SER A CA 1
ATOM 501 C C . SER A 1 72 ? 1.564 -9.038 -7.310 1.00 89.56 72 SER A C 1
ATOM 503 O O . SER A 1 72 ? 1.880 -8.785 -8.461 1.00 89.56 72 SER A O 1
ATOM 505 N 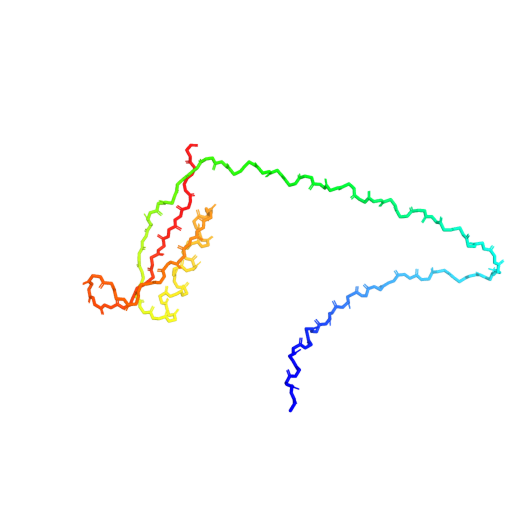N . SER A 1 73 ? 2.282 -9.901 -6.580 1.00 89.00 73 SER A N 1
ATOM 506 C CA . SER A 1 73 ? 3.597 -10.448 -6.989 1.00 89.00 73 SER A CA 1
ATOM 507 C C . SER A 1 73 ? 4.704 -9.395 -7.195 1.00 89.00 73 SER A C 1
ATOM 509 O O . SER A 1 73 ? 5.809 -9.738 -7.617 1.00 89.00 73 SER A O 1
ATOM 511 N N . HIS A 1 74 ? 4.443 -8.135 -6.839 1.00 90.06 74 HIS A N 1
ATOM 512 C CA . HIS A 1 74 ? 5.395 -7.029 -6.851 1.00 90.06 74 HIS A CA 1
ATOM 513 C C . HIS A 1 74 ? 5.719 -6.589 -5.412 1.00 90.06 74 HIS A C 1
ATOM 515 O O . HIS A 1 74 ? 4.915 -6.805 -4.498 1.00 90.06 74 HIS A O 1
ATOM 521 N N . PRO A 1 75 ? 6.880 -5.952 -5.166 1.00 93.44 75 PRO A N 1
ATOM 522 C CA . PRO A 1 75 ? 7.067 -5.171 -3.948 1.00 93.44 75 PRO A CA 1
ATOM 523 C C . PRO A 1 75 ? 5.927 -4.156 -3.815 1.00 93.44 75 PRO A C 1
ATOM 525 O O . PRO A 1 75 ? 5.567 -3.510 -4.797 1.00 93.44 75 PRO A O 1
ATOM 528 N N . TYR A 1 76 ? 5.357 -4.020 -2.621 1.00 95.50 76 TYR A N 1
ATOM 529 C CA . TYR A 1 76 ? 4.197 -3.163 -2.393 1.00 95.50 76 TYR A CA 1
ATOM 530 C C . TYR A 1 76 ? 4.332 -2.354 -1.098 1.00 95.50 76 TYR A C 1
ATOM 532 O O . TYR A 1 76 ? 5.015 -2.764 -0.157 1.00 95.50 76 TYR A O 1
ATOM 540 N N . GLU A 1 77 ? 3.639 -1.222 -1.042 1.00 96.00 77 GLU A N 1
ATOM 541 C CA . GLU A 1 77 ? 3.520 -0.340 0.114 1.00 96.00 77 GLU A CA 1
ATOM 542 C C . GLU A 1 77 ? 2.047 -0.018 0.383 1.00 96.00 77 GLU A C 1
ATOM 544 O O . GLU A 1 77 ? 1.299 0.334 -0.526 1.00 96.00 77 GLU A O 1
ATOM 549 N N . CYS A 1 78 ? 1.649 -0.085 1.655 1.00 96.06 78 CYS A N 1
ATOM 550 C CA . CYS A 1 78 ? 0.356 0.405 2.129 1.00 96.06 78 CYS A CA 1
ATOM 551 C C . CYS A 1 78 ? 0.563 1.709 2.894 1.00 96.06 78 CYS A C 1
ATOM 553 O O . CYS A 1 78 ? 1.054 1.712 4.024 1.00 96.06 78 CYS A O 1
ATOM 555 N N . ARG A 1 79 ? 0.207 2.833 2.271 1.00 95.12 79 ARG A N 1
ATOM 556 C CA . ARG A 1 79 ? 0.421 4.172 2.830 1.00 95.12 79 ARG A CA 1
ATOM 557 C C . ARG A 1 79 ? -0.831 4.658 3.541 1.00 95.12 79 ARG A C 1
ATOM 559 O O . ARG A 1 79 ? -1.893 4.742 2.933 1.00 95.12 79 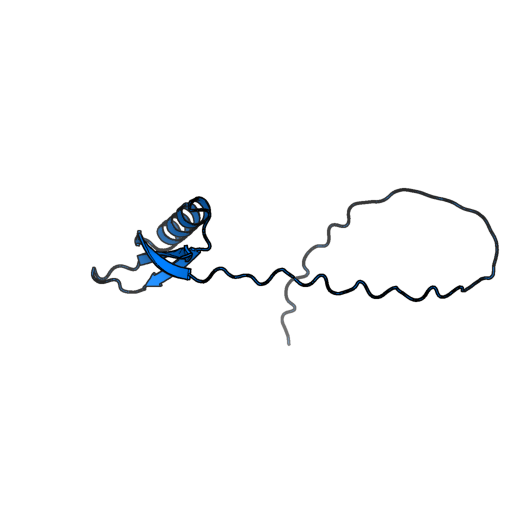ARG A O 1
ATOM 566 N N . TYR A 1 80 ? -0.704 4.980 4.825 1.00 94.06 80 TYR A N 1
ATOM 567 C CA . TYR A 1 80 ? -1.811 5.494 5.626 1.00 94.06 80 TYR A CA 1
ATOM 568 C C . TYR A 1 80 ? -1.972 7.006 5.462 1.00 94.06 80 TYR A C 1
ATOM 570 O O . TYR A 1 80 ? -1.028 7.769 5.670 1.00 94.06 80 TYR A O 1
ATOM 578 N N . TYR A 1 81 ? -3.196 7.434 5.172 1.00 91.19 81 TYR A N 1
ATOM 579 C CA . TYR A 1 81 ? -3.589 8.833 5.098 1.00 91.19 81 TYR A CA 1
ATOM 580 C C . TYR A 1 81 ? -4.701 9.088 6.119 1.00 91.19 81 TYR A C 1
ATOM 582 O O . TYR A 1 81 ? -5.836 8.666 5.888 1.00 91.19 81 TYR A O 1
ATOM 590 N N . PRO A 1 82 ? -4.426 9.805 7.228 1.00 85.12 82 PRO A N 1
ATOM 591 C CA . PRO A 1 82 ? -5.414 10.038 8.287 1.00 85.12 82 PRO A CA 1
ATOM 592 C C . PRO A 1 82 ? -6.578 10.931 7.841 1.00 85.12 82 PRO A C 1
ATOM 594 O O . PRO A 1 82 ? -7.647 10.913 8.444 1.00 85.12 82 PRO A O 1
ATOM 597 N N . LYS A 1 83 ? -6.384 11.713 6.774 1.00 79.88 83 LYS A N 1
ATOM 598 C CA . LYS A 1 83 ? -7.422 12.528 6.146 1.00 79.88 83 LYS A CA 1
ATOM 599 C C . LYS A 1 83 ? -7.264 12.446 4.631 1.00 79.88 83 LYS A C 1
ATOM 601 O O . LYS A 1 83 ? -6.459 13.168 4.048 1.00 79.88 83 LYS A O 1
ATOM 606 N N . GLY A 1 84 ? -8.009 11.539 4.003 1.00 69.25 84 GLY A N 1
ATOM 607 C CA . GLY A 1 84 ? -8.153 11.516 2.551 1.00 69.25 84 GLY A CA 1
ATOM 608 C C . GLY A 1 84 ? -8.899 12.752 2.034 1.00 69.25 84 GLY A C 1
ATOM 609 O O . GLY A 1 84 ? -9.407 13.559 2.815 1.00 69.25 84 GLY A O 1
ATOM 610 N N . TRP A 1 85 ? -9.002 12.883 0.709 1.00 67.81 85 TRP A N 1
ATOM 611 C CA . TRP A 1 85 ? -9.805 13.938 0.073 1.00 67.81 85 TRP A CA 1
ATOM 612 C C . TRP A 1 85 ? -11.263 13.941 0.558 1.00 67.81 85 TRP A C 1
ATOM 614 O O . TRP A 1 85 ? -11.833 15.007 0.763 1.00 67.81 85 TRP A O 1
ATOM 624 N N . ASP A 1 86 ? -11.817 12.769 0.868 1.00 75.06 86 ASP A N 1
ATOM 625 C CA . ASP A 1 86 ? -13.191 12.606 1.366 1.00 75.06 86 ASP A CA 1
ATOM 626 C C . ASP A 1 86 ? -13.326 12.810 2.886 1.00 75.06 86 ASP A C 1
ATOM 628 O O . ASP A 1 86 ? -14.358 12.496 3.479 1.00 75.06 86 ASP A O 1
ATOM 632 N N . GLY A 1 87 ? -12.263 13.265 3.559 1.00 81.50 87 GLY A N 1
ATOM 633 C CA . GLY A 1 87 ? -12.241 13.485 5.008 1.00 81.50 87 GLY A CA 1
ATOM 634 C C . GLY A 1 87 ? -12.207 12.210 5.857 1.00 81.50 87 GLY A C 1
ATOM 635 O O . GLY A 1 87 ? -12.219 12.306 7.082 1.00 81.50 87 GLY A O 1
ATOM 636 N 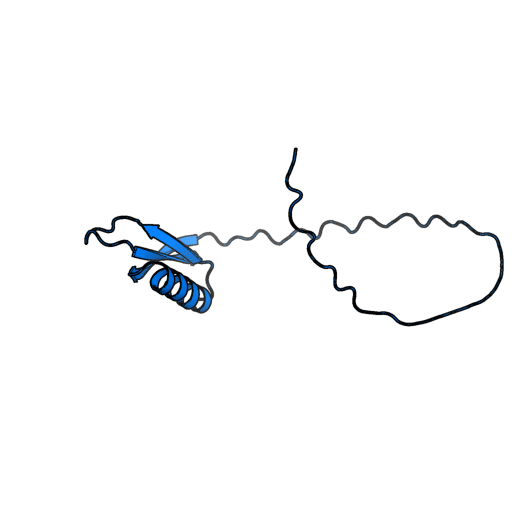N . LYS A 1 88 ? -12.137 11.029 5.233 1.00 83.75 88 LYS A N 1
ATOM 637 C CA . LYS A 1 88 ? -12.022 9.728 5.906 1.00 83.75 88 LYS A CA 1
ATOM 638 C C . LYS A 1 88 ? -10.576 9.220 5.885 1.00 83.75 88 LYS A C 1
ATOM 640 O O . LYS A 1 88 ? -9.870 9.490 4.906 1.00 83.75 88 LYS A O 1
ATOM 645 N N . PRO A 1 89 ? -10.130 8.481 6.916 1.00 87.69 89 PRO A N 1
ATOM 646 C CA . PRO A 1 89 ? -8.847 7.798 6.870 1.00 87.69 89 PRO A CA 1
ATOM 647 C C . PRO A 1 89 ? -8.870 6.724 5.779 1.00 87.69 89 PRO A C 1
ATOM 649 O O . PRO A 1 89 ? -9.868 6.014 5.613 1.00 87.69 89 PRO A O 1
ATOM 652 N N . LYS A 1 90 ? -7.780 6.621 5.019 1.00 92.56 90 LYS A N 1
ATOM 653 C CA . LYS A 1 90 ? -7.625 5.623 3.958 1.00 92.56 90 LYS A CA 1
ATOM 654 C C . LYS A 1 90 ? -6.213 5.056 3.921 1.00 92.56 90 LYS A C 1
ATOM 656 O O . LYS A 1 90 ? -5.257 5.724 4.309 1.00 92.56 90 LYS A O 1
ATOM 661 N N . TYR A 1 91 ? -6.099 3.849 3.390 1.00 95.00 91 TYR A N 1
ATOM 662 C CA . TYR A 1 91 ? -4.843 3.230 2.995 1.00 95.00 91 TYR A CA 1
ATOM 663 C C . TYR A 1 91 ? -4.754 3.224 1.477 1.00 95.00 91 TYR A C 1
ATOM 665 O O . TYR A 1 91 ? -5.716 2.848 0.813 1.00 95.00 91 TYR A O 1
ATOM 673 N N . GLU A 1 92 ? -3.622 3.639 0.928 1.00 95.94 92 GLU A N 1
ATOM 674 C CA . GLU A 1 92 ? -3.338 3.548 -0.503 1.00 95.94 92 GLU A CA 1
ATOM 675 C C . GLU A 1 92 ? -2.355 2.417 -0.767 1.00 95.94 92 GLU A C 1
ATOM 677 O O . GLU A 1 92 ? -1.320 2.338 -0.100 1.00 95.94 92 GLU A O 1
ATOM 682 N N . LEU A 1 93 ? -2.674 1.574 -1.746 1.00 97.12 93 LEU A N 1
ATOM 683 C CA . LEU A 1 93 ? -1.788 0.531 -2.233 1.00 97.12 93 LEU A CA 1
ATOM 684 C C . LEU A 1 93 ? -0.922 1.092 -3.359 1.00 97.12 93 LEU A C 1
ATOM 686 O O . LEU A 1 93 ? -1.428 1.597 -4.362 1.00 97.12 93 LEU A O 1
ATOM 690 N N . TRP A 1 94 ? 0.385 0.979 -3.174 1.00 97.44 94 TRP A N 1
ATOM 691 C CA . TRP A 1 94 ? 1.399 1.325 -4.157 1.00 97.44 94 TRP A CA 1
ATOM 692 C C . TRP A 1 94 ? 2.213 0.076 -4.482 1.00 97.44 94 TRP A C 1
ATOM 694 O O . TRP A 1 94 ? 2.645 -0.624 -3.571 1.00 97.44 94 TRP A O 1
ATOM 704 N N . ILE A 1 95 ? 2.436 -0.204 -5.761 1.00 95.81 95 ILE A N 1
ATOM 705 C CA . ILE A 1 95 ? 3.191 -1.370 -6.236 1.00 95.81 95 ILE A CA 1
ATOM 706 C C . ILE A 1 95 ? 4.424 -0.920 -7.017 1.00 95.81 95 ILE A C 1
ATOM 708 O O . ILE A 1 95 ? 4.393 0.090 -7.719 1.00 95.81 95 ILE A O 1
ATOM 712 N N . TRP A 1 96 ? 5.528 -1.646 -6.883 1.00 93.06 96 TRP A N 1
ATOM 713 C CA . TRP A 1 96 ? 6.757 -1.365 -7.613 1.00 93.06 96 TRP A CA 1
ATOM 714 C C . TRP A 1 96 ? 6.708 -2.005 -8.999 1.00 93.06 96 TRP A C 1
ATOM 716 O O . TRP A 1 96 ? 6.704 -3.232 -9.142 1.00 93.06 96 TRP A O 1
ATOM 726 N N . VAL A 1 97 ? 6.705 -1.160 -10.024 1.00 91.00 97 VAL A N 1
ATOM 727 C CA . VAL A 1 97 ? 6.670 -1.552 -11.431 1.00 91.00 97 VAL A CA 1
ATOM 728 C C . VAL A 1 97 ? 8.057 -1.350 -12.029 1.00 91.00 97 VAL A C 1
ATOM 730 O O . VAL A 1 97 ? 8.585 -0.238 -12.013 1.00 91.00 97 VAL A O 1
ATOM 733 N N . ASN A 1 98 ? 8.652 -2.423 -12.550 1.00 89.12 98 ASN A N 1
ATOM 734 C CA . ASN A 1 98 ? 9.935 -2.366 -13.256 1.00 89.12 98 ASN A CA 1
ATOM 735 C C . ASN A 1 98 ? 9.734 -1.861 -14.693 1.00 89.12 98 ASN A C 1
ATOM 737 O O . ASN A 1 98 ? 8.667 -2.084 -15.269 1.00 89.12 98 ASN A O 1
ATOM 741 N N . TYR A 1 99 ? 10.750 -1.204 -15.255 1.00 77.00 99 TYR A N 1
ATOM 742 C CA . TYR A 1 99 ? 10.788 -0.833 -16.677 1.00 77.00 99 TYR A CA 1
ATOM 743 C C . TYR A 1 99 ? 11.328 -1.972 -17.547 1.00 77.00 99 TYR A C 1
ATOM 745 O O . TYR A 1 99 ? 12.197 -2.729 -17.051 1.00 77.00 99 TYR A O 1
#

Secondary structure (DSSP, 8-state):
---------------------------------------------SEEEEEEEEEESSHHHHHHHHHHHHHTSS-EEEEEESS-TTSS-EEEEEEEEE-